Protein AF-A0A531KCN2-F1 (afdb_monomer_lite)

Foldseek 3Di:
DDDDDPPPPDPPDPFAQAPQPRHTPDPVRPPHNDPVSVVVVVVVVVVD

Sequence (48 aa):
MNSGSDDKVTPLRPKRPCPECGKPSARETYPFCSVRCKDIDLNRWLKG

Radius of gyration: 16.34 Å; chains: 1; bounding box: 18×15×59 Å

Structure (mmCIF, N/CA/C/O backbone):
data_AF-A0A531KCN2-F1
#
_entry.id   AF-A0A531KCN2-F1
#
loop_
_atom_site.group_PDB
_atom_site.id
_atom_site.type_symbol
_atom_site.label_atom_id
_atom_site.label_alt_id
_atom_site.label_comp_id
_atom_site.label_asym_id
_atom_site.label_entity_id
_atom_site.label_seq_id
_atom_site.pdbx_PDB_ins_code
_atom_site.Cartn_x
_atom_site.Cartn_y
_atom_site.Cartn_z
_atom_site.occupancy
_atom_site.B_iso_or_equiv
_atom_site.auth_seq_id
_atom_site.auth_comp_id
_atom_site.auth_asym_id
_atom_site.auth_atom_id
_atom_site.pdbx_PDB_model_num
ATOM 1 N N . MET A 1 1 ? -2.279 3.860 -46.910 1.00 47.84 1 MET A N 1
ATOM 2 C CA . MET A 1 1 ? -1.506 2.927 -46.061 1.00 47.84 1 MET A CA 1
ATOM 3 C C . MET A 1 1 ? -2.094 2.949 -44.656 1.00 47.84 1 MET A C 1
ATOM 5 O O . MET A 1 1 ? -2.562 3.997 -44.237 1.00 47.84 1 MET A O 1
ATOM 9 N N . ASN A 1 2 ? -2.171 1.771 -44.035 1.00 50.94 2 ASN A N 1
ATOM 10 C CA . ASN A 1 2 ? -3.039 1.386 -42.916 1.00 50.94 2 ASN A CA 1
ATOM 11 C C . ASN A 1 2 ? -2.781 2.092 -41.571 1.00 50.94 2 ASN A C 1
ATOM 13 O O . ASN A 1 2 ? -1.636 2.295 -41.184 1.00 50.94 2 ASN A O 1
ATOM 17 N N . SER A 1 3 ? -3.896 2.359 -40.882 1.00 57.31 3 SER A N 1
ATOM 18 C CA . SER A 1 3 ? -4.162 2.331 -39.437 1.00 57.31 3 SER A CA 1
ATOM 19 C C . SER A 1 3 ? -2.958 2.280 -38.489 1.00 57.31 3 SER A C 1
ATOM 21 O O . SER A 1 3 ? -2.390 1.218 -38.243 1.00 57.31 3 SER A O 1
ATOM 23 N N . GLY A 1 4 ? -2.640 3.428 -37.886 1.00 56.59 4 GLY A N 1
ATOM 24 C CA . GLY A 1 4 ? -1.824 3.501 -36.676 1.00 56.59 4 GLY A CA 1
ATOM 25 C C . GLY A 1 4 ? -2.659 3.096 -35.465 1.00 56.59 4 GLY A C 1
ATOM 26 O O . GLY A 1 4 ? -3.452 3.891 -34.963 1.00 56.59 4 GLY A O 1
ATOM 27 N N . SER A 1 5 ? -2.505 1.852 -35.024 1.00 60.16 5 SER A N 1
ATOM 28 C CA . SER A 1 5 ? -3.023 1.390 -33.738 1.00 60.16 5 SER A CA 1
ATOM 29 C C . SER A 1 5 ? -2.178 2.010 -32.624 1.00 60.16 5 SER A C 1
ATOM 31 O O . SER A 1 5 ? -1.002 1.692 -32.472 1.00 60.16 5 SER A O 1
ATOM 33 N N . ASP A 1 6 ? -2.774 2.942 -31.881 1.00 63.06 6 ASP A N 1
ATOM 34 C CA . ASP A 1 6 ? -2.220 3.561 -30.673 1.00 63.06 6 ASP A CA 1
ATOM 35 C C . ASP A 1 6 ? -2.226 2.520 -29.541 1.00 63.06 6 ASP A C 1
ATOM 37 O O . ASP A 1 6 ? -3.111 2.501 -28.683 1.00 63.06 6 ASP A O 1
ATOM 41 N N . ASP A 1 7 ? -1.267 1.595 -29.558 1.00 63.66 7 ASP A N 1
ATOM 42 C CA . ASP A 1 7 ? -1.045 0.681 -28.444 1.00 63.66 7 ASP A CA 1
ATOM 43 C C . ASP A 1 7 ? -0.534 1.505 -27.255 1.00 63.66 7 ASP A C 1
ATOM 45 O O . ASP A 1 7 ? 0.657 1.795 -27.129 1.00 63.66 7 ASP A O 1
ATOM 49 N N . LYS A 1 8 ? -1.453 1.932 -26.381 1.00 65.88 8 LYS A N 1
ATOM 50 C CA . LYS A 1 8 ? -1.173 2.594 -25.098 1.00 65.88 8 LYS A CA 1
ATOM 51 C C . LYS A 1 8 ? -0.333 1.669 -24.208 1.00 65.88 8 LYS A C 1
ATOM 53 O O . LYS A 1 8 ? -0.857 1.049 -23.280 1.00 65.88 8 LYS A O 1
ATOM 58 N N . VAL A 1 9 ? 0.974 1.576 -24.455 1.00 63.78 9 VAL A N 1
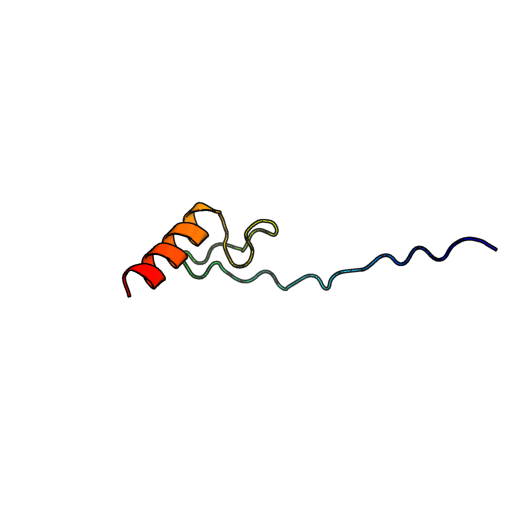ATOM 59 C CA . VAL A 1 9 ? 1.927 0.889 -23.577 1.00 63.78 9 VAL A CA 1
ATOM 60 C C . VAL A 1 9 ? 1.936 1.648 -22.257 1.00 63.78 9 VAL A C 1
ATOM 62 O O . VAL A 1 9 ? 2.631 2.645 -22.075 1.00 63.78 9 VAL A O 1
ATOM 65 N N . THR A 1 10 ? 1.098 1.203 -21.324 1.00 66.31 10 THR A N 1
ATOM 66 C CA . THR A 1 10 ? 1.115 1.710 -19.959 1.00 66.31 10 THR A CA 1
ATOM 67 C C . THR A 1 10 ? 2.481 1.337 -19.388 1.00 66.31 10 THR A C 1
ATOM 69 O O . THR A 1 10 ? 2.831 0.151 -19.437 1.00 66.31 10 THR A O 1
ATOM 72 N N . PRO A 1 11 ? 3.274 2.295 -18.869 1.00 65.56 11 PRO A N 1
ATOM 73 C CA . PRO A 1 11 ? 4.583 1.995 -18.311 1.00 65.56 11 PRO A CA 1
ATOM 74 C C . PRO A 1 11 ? 4.451 0.842 -17.321 1.00 65.56 11 PRO A C 1
ATOM 76 O O . PRO A 1 11 ? 3.564 0.869 -16.461 1.00 65.56 11 PRO A O 1
ATOM 79 N N . LEU A 1 12 ? 5.291 -0.188 -17.465 1.00 68.19 12 LEU A N 1
ATOM 80 C CA . LEU A 1 12 ? 5.316 -1.328 -16.554 1.00 68.19 12 LEU A CA 1
ATOM 81 C C . LEU A 1 12 ? 5.675 -0.803 -15.167 1.00 68.19 12 LEU A C 1
ATOM 83 O O . LEU A 1 12 ? 6.845 -0.618 -14.837 1.00 68.19 12 LEU A O 1
ATOM 87 N N . ARG A 1 13 ? 4.644 -0.496 -14.377 1.00 70.06 13 ARG A N 1
ATOM 88 C CA . ARG A 1 13 ? 4.785 0.022 -13.023 1.00 70.06 13 ARG A CA 1
ATOM 89 C C . ARG A 1 13 ? 5.707 -0.943 -12.275 1.00 70.06 13 ARG A C 1
ATOM 91 O O . ARG A 1 13 ? 5.412 -2.143 -12.263 1.00 70.06 13 ARG A O 1
ATOM 98 N N . PRO A 1 14 ? 6.835 -0.470 -11.721 1.00 73.31 14 PRO A N 1
ATOM 99 C CA . PRO A 1 14 ? 7.815 -1.360 -11.119 1.00 73.31 14 PRO A CA 1
ATOM 100 C C . PRO A 1 14 ? 7.134 -2.172 -10.019 1.00 73.31 14 PRO A C 1
ATOM 102 O O . PRO A 1 14 ? 6.399 -1.610 -9.204 1.00 73.31 14 PRO A O 1
ATOM 105 N N . LYS A 1 15 ? 7.342 -3.495 -10.013 1.00 72.25 15 LYS A N 1
ATOM 106 C CA . LYS A 1 15 ? 6.782 -4.373 -8.979 1.00 72.25 15 LYS A CA 1
ATOM 107 C C . LYS A 1 15 ? 7.325 -3.928 -7.628 1.00 72.25 15 LYS A C 1
ATOM 109 O O . LYS A 1 15 ? 8.507 -4.094 -7.343 1.00 72.25 15 LYS A O 1
ATOM 114 N N . ARG A 1 16 ? 6.455 -3.349 -6.805 1.00 85.81 16 ARG A N 1
ATOM 115 C CA . ARG A 1 16 ? 6.775 -2.966 -5.427 1.00 85.81 16 ARG A CA 1
ATOM 116 C C . ARG A 1 16 ? 6.409 -4.102 -4.471 1.00 85.81 16 ARG A C 1
ATOM 118 O O . ARG A 1 16 ? 5.480 -4.853 -4.784 1.00 85.81 16 ARG A O 1
ATOM 125 N N . PRO A 1 17 ? 7.122 -4.275 -3.351 1.00 92.12 17 PRO A N 1
ATOM 126 C CA . PRO A 1 17 ? 6.685 -5.185 -2.303 1.00 92.12 17 PRO A CA 1
ATOM 127 C C . PRO A 1 17 ? 5.394 -4.661 -1.659 1.00 92.12 17 PRO A C 1
ATOM 129 O O . PRO A 1 17 ? 5.199 -3.455 -1.521 1.00 92.12 17 PRO A O 1
ATOM 132 N N . CYS A 1 18 ? 4.509 -5.579 -1.285 1.00 94.69 18 CYS A N 1
ATOM 133 C CA . CYS A 1 18 ? 3.253 -5.293 -0.610 1.00 94.69 18 CYS A CA 1
ATOM 134 C C . CYS A 1 18 ? 3.541 -4.633 0.746 1.00 94.69 18 CYS A C 1
ATOM 136 O O . CYS A 1 18 ? 4.268 -5.234 1.538 1.00 94.69 18 CYS A O 1
ATOM 138 N N . PRO A 1 19 ? 2.946 -3.474 1.066 1.00 91.88 19 PRO A N 1
ATOM 139 C CA . PRO A 1 19 ? 3.206 -2.788 2.334 1.00 91.88 19 PRO A CA 1
ATOM 140 C C . PRO A 1 19 ? 2.770 -3.615 3.554 1.00 91.88 19 PRO A C 1
ATOM 142 O O . PRO A 1 19 ? 3.465 -3.622 4.561 1.00 91.88 19 PRO A O 1
ATOM 145 N N . GLU A 1 20 ? 1.702 -4.412 3.432 1.00 92.62 20 GLU A N 1
ATOM 146 C CA . GLU A 1 20 ? 1.211 -5.230 4.552 1.00 92.62 20 GLU A CA 1
ATOM 147 C C . GLU A 1 20 ? 2.012 -6.509 4.842 1.00 92.62 20 GLU A C 1
ATOM 149 O O . GLU A 1 20 ? 1.905 -7.060 5.934 1.00 92.62 20 GLU A O 1
ATOM 154 N N . CYS A 1 21 ? 2.761 -7.057 3.876 1.00 93.38 21 CYS A N 1
ATOM 155 C CA . CYS A 1 21 ? 3.405 -8.370 4.064 1.00 93.38 21 CYS A CA 1
ATOM 156 C C . CYS A 1 21 ? 4.726 -8.596 3.313 1.00 93.38 21 CYS A C 1
ATOM 158 O O . CYS A 1 21 ? 5.284 -9.688 3.381 1.00 93.38 21 CYS A O 1
ATOM 160 N N . GLY A 1 22 ? 5.215 -7.621 2.546 1.00 91.19 22 GLY A N 1
ATOM 161 C CA . GLY A 1 22 ? 6.482 -7.694 1.811 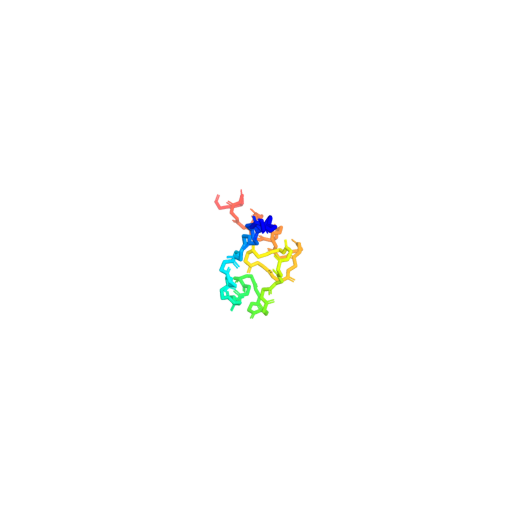1.00 91.19 22 GLY A CA 1
ATOM 162 C C . GLY A 1 22 ? 6.476 -8.552 0.539 1.00 91.19 22 GLY A C 1
ATOM 163 O O . GLY A 1 22 ? 7.448 -8.535 -0.212 1.00 91.19 22 GLY A O 1
ATOM 164 N N . LYS A 1 23 ? 5.392 -9.281 0.243 1.00 91.69 23 LYS A N 1
ATOM 165 C CA . LYS A 1 23 ? 5.278 -10.114 -0.969 1.00 91.69 23 LYS A CA 1
ATOM 166 C C . LYS A 1 23 ? 5.260 -9.271 -2.251 1.00 91.69 23 LYS A C 1
ATOM 168 O O . LYS A 1 23 ? 4.781 -8.140 -2.211 1.00 91.69 23 LYS A O 1
ATOM 173 N N . PRO A 1 24 ? 5.705 -9.800 -3.405 1.00 90.19 24 PRO A N 1
ATOM 174 C CA . PRO A 1 24 ? 5.630 -9.070 -4.670 1.00 90.19 24 PRO A CA 1
ATOM 175 C C . PRO A 1 24 ? 4.185 -8.658 -4.990 1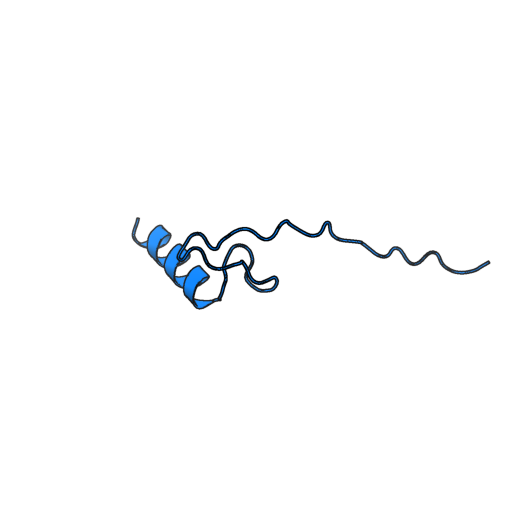.00 90.19 24 PRO A C 1
ATOM 177 O O . PRO A 1 24 ? 3.266 -9.472 -4.889 1.00 90.19 24 PRO A O 1
ATOM 180 N N . SER A 1 25 ? 3.986 -7.391 -5.370 1.00 91.19 25 SER A N 1
ATOM 181 C CA . SER A 1 25 ? 2.667 -6.882 -5.767 1.00 91.19 25 SER A CA 1
ATOM 182 C C . SER A 1 25 ? 2.114 -7.628 -6.980 1.00 91.19 25 SER A C 1
ATOM 184 O O . SER A 1 25 ? 2.832 -7.933 -7.941 1.00 91.19 25 SER A O 1
ATOM 186 N N . ALA A 1 26 ? 0.812 -7.903 -6.932 1.00 89.25 26 ALA A N 1
ATOM 187 C CA . ALA A 1 26 ? 0.075 -8.426 -8.068 1.00 89.25 26 ALA A CA 1
ATOM 188 C C . ALA A 1 26 ? -0.415 -7.259 -8.929 1.00 89.25 26 ALA A C 1
ATOM 190 O O . ALA A 1 26 ? -0.704 -6.174 -8.424 1.00 89.25 26 ALA A O 1
ATOM 191 N N . ARG A 1 27 ? -0.510 -7.474 -10.243 1.00 85.75 27 ARG A N 1
ATOM 192 C CA . ARG A 1 27 ? -0.923 -6.425 -11.188 1.00 85.75 27 ARG A CA 1
ATOM 193 C C . ARG A 1 27 ? -2.362 -5.966 -10.938 1.00 85.75 27 ARG A C 1
ATOM 195 O O . ARG A 1 27 ? -2.654 -4.785 -11.062 1.00 85.75 27 ARG A O 1
ATOM 202 N N . GLU A 1 28 ? -3.211 -6.907 -10.546 1.00 87.62 28 GLU A N 1
ATOM 203 C CA . GLU A 1 28 ? -4.640 -6.724 -10.275 1.00 87.62 28 GLU A CA 1
ATOM 204 C C . GLU A 1 28 ? -4.895 -5.936 -8.987 1.00 87.62 28 GLU A C 1
ATOM 206 O O . GLU A 1 28 ? -5.829 -5.146 -8.910 1.00 87.62 28 GLU A O 1
ATOM 211 N N . THR A 1 29 ? -4.048 -6.131 -7.973 1.00 90.44 29 THR A N 1
ATOM 212 C CA . THR A 1 29 ? -4.232 -5.549 -6.636 1.00 90.44 29 THR A CA 1
ATOM 213 C C . THR A 1 29 ? -3.144 -4.548 -6.270 1.00 90.44 29 THR A C 1
ATOM 215 O O . THR A 1 29 ? -2.966 -4.261 -5.090 1.00 90.44 29 THR A O 1
ATOM 218 N N . TYR A 1 30 ? -2.389 -4.033 -7.245 1.00 88.25 30 TYR A N 1
ATOM 219 C CA . TYR A 1 30 ? -1.278 -3.110 -7.007 1.00 88.25 30 TYR A CA 1
ATOM 220 C C . TYR A 1 30 ? -1.743 -1.905 -6.162 1.00 88.25 30 TYR A C 1
ATOM 222 O O . TYR A 1 30 ? -2.735 -1.273 -6.531 1.00 88.25 30 TYR A O 1
ATOM 230 N N . PRO A 1 31 ? -1.038 -1.534 -5.070 1.00 90.69 31 PRO A N 1
ATOM 231 C CA . PRO A 1 31 ? 0.319 -1.941 -4.660 1.00 90.69 31 PRO A CA 1
ATOM 232 C C . PRO A 1 31 ? 0.418 -3.213 -3.791 1.00 90.69 31 PRO A C 1
ATOM 234 O O . PRO A 1 31 ? 1.498 -3.547 -3.308 1.00 90.69 31 PRO A O 1
ATOM 237 N N . PHE A 1 32 ? -0.673 -3.942 -3.583 1.00 93.94 32 PHE A N 1
ATOM 238 C CA . PHE A 1 32 ? -0.738 -5.108 -2.703 1.00 93.94 32 PHE A CA 1
ATOM 239 C C . PHE A 1 32 ? -0.509 -6.424 -3.451 1.00 93.94 32 PHE A C 1
ATOM 241 O O . PHE A 1 32 ? -0.645 -6.513 -4.675 1.00 93.94 32 PHE A O 1
ATOM 248 N N . CYS A 1 33 ? -0.191 -7.482 -2.704 1.00 94.19 33 CYS A N 1
ATOM 249 C CA . CYS A 1 33 ? -0.070 -8.831 -3.262 1.00 94.19 33 CYS A CA 1
ATOM 250 C C . CYS A 1 33 ? -1.415 -9.572 -3.382 1.00 94.19 33 CYS A C 1
ATOM 252 O O . CYS A 1 33 ? -1.464 -10.621 -4.013 1.00 94.19 33 CYS A O 1
ATOM 254 N N . SER A 1 34 ? -2.475 -9.097 -2.716 1.00 94.56 34 SER A N 1
ATOM 255 C CA . SER A 1 34 ? -3.807 -9.718 -2.718 1.00 94.56 34 SER A CA 1
ATOM 256 C C . SER A 1 34 ? -4.882 -8.750 -2.213 1.00 94.56 34 SER A C 1
ATOM 258 O O . SER A 1 34 ? -4.560 -7.774 -1.530 1.00 94.56 34 SER A O 1
ATOM 260 N N . VAL A 1 35 ? -6.158 -9.066 -2.475 1.00 94.88 35 VAL A N 1
ATOM 261 C CA . VAL A 1 35 ? -7.317 -8.321 -1.943 1.00 94.88 35 VAL A CA 1
ATOM 262 C C . VAL A 1 35 ? -7.300 -8.302 -0.413 1.00 94.88 35 VAL A C 1
ATOM 264 O O . VAL A 1 35 ? -7.451 -7.245 0.183 1.00 94.88 35 VAL A O 1
ATOM 267 N N . ARG A 1 36 ? -6.961 -9.431 0.224 1.00 95.19 36 ARG A N 1
ATOM 268 C CA . ARG A 1 36 ? -6.834 -9.530 1.686 1.00 95.19 36 ARG A CA 1
ATOM 269 C C . ARG A 1 36 ? -5.870 -8.489 2.262 1.00 95.19 36 ARG A C 1
ATOM 271 O O . ARG A 1 36 ? -6.165 -7.895 3.289 1.00 95.19 36 ARG A O 1
ATOM 278 N N . CYS A 1 37 ? -4.717 -8.271 1.628 1.00 95.75 37 CYS A N 1
ATOM 279 C CA . CYS A 1 37 ? -3.769 -7.252 2.089 1.00 95.75 37 CYS A CA 1
ATOM 280 C C . CYS A 1 37 ? -4.307 -5.831 1.887 1.00 95.75 37 CYS A C 1
ATOM 282 O O . CYS A 1 37 ? -4.079 -4.988 2.744 1.00 95.75 37 CYS A O 1
ATOM 284 N N . LYS A 1 38 ? -5.065 -5.575 0.814 1.00 94.56 38 LYS A N 1
ATOM 285 C CA . LYS A 1 38 ? -5.749 -4.289 0.620 1.00 94.56 38 LYS A CA 1
ATOM 286 C C . LYS A 1 38 ? -6.747 -4.008 1.750 1.00 94.56 38 LYS A C 1
ATOM 288 O O . LYS A 1 38 ? -6.799 -2.897 2.262 1.00 94.56 38 LYS A O 1
ATOM 293 N N . ASP A 1 39 ? -7.514 -5.016 2.153 1.00 95.44 39 ASP A N 1
ATOM 294 C CA . ASP A 1 39 ? -8.534 -4.856 3.193 1.00 95.44 39 ASP A CA 1
ATOM 295 C C . ASP A 1 39 ? -7.917 -4.663 4.588 1.00 95.44 39 ASP A C 1
ATOM 297 O O . ASP A 1 39 ? -8.453 -3.911 5.402 1.00 95.44 39 ASP A O 1
ATOM 301 N N . ILE A 1 40 ? -6.771 -5.299 4.870 1.00 94.56 40 ILE A N 1
ATOM 302 C CA . ILE A 1 40 ? -6.024 -5.085 6.122 1.00 94.56 40 ILE A CA 1
ATOM 303 C C . ILE A 1 40 ? -5.493 -3.649 6.196 1.00 94.56 40 ILE A C 1
ATOM 305 O O . ILE A 1 40 ? -5.677 -3.005 7.229 1.00 94.56 40 ILE A O 1
ATOM 309 N N . ASP A 1 41 ? -4.887 -3.149 5.115 1.00 92.12 41 ASP A N 1
ATOM 310 C CA . ASP A 1 41 ? -4.399 -1.765 5.010 1.00 92.12 41 ASP A CA 1
ATOM 311 C C . ASP A 1 41 ? -5.543 -0.758 5.210 1.00 92.12 41 ASP A C 1
ATOM 313 O O . ASP A 1 41 ? -5.458 0.133 6.057 1.00 92.12 41 ASP A O 1
ATOM 317 N N . LEU A 1 42 ? -6.680 -0.985 4.541 1.00 93.81 42 LEU A N 1
ATOM 318 C CA . LEU A 1 42 ? -7.889 -0.183 4.726 1.00 93.81 42 LEU A CA 1
ATOM 319 C C . LEU A 1 42 ? -8.358 -0.198 6.186 1.00 93.81 42 LEU A C 1
ATOM 321 O O . LEU A 1 42 ? -8.645 0.848 6.762 1.00 93.81 42 LEU A O 1
ATOM 325 N N . ASN A 1 43 ? -8.417 -1.374 6.812 1.00 94.31 43 ASN A N 1
ATOM 326 C CA . ASN A 1 43 ? -8.834 -1.493 8.203 1.00 94.31 43 ASN A CA 1
ATOM 327 C C . ASN A 1 43 ? -7.838 -0.820 9.167 1.00 94.31 43 ASN A C 1
ATOM 329 O O . ASN A 1 43 ? -8.261 -0.278 10.186 1.00 94.31 43 ASN A O 1
ATOM 333 N N . ARG A 1 44 ? -6.529 -0.860 8.881 1.00 91.38 44 ARG A N 1
ATOM 334 C CA . ARG A 1 44 ? -5.503 -0.147 9.658 1.00 91.38 44 ARG A CA 1
ATOM 335 C C . ARG A 1 44 ? -5.730 1.361 9.593 1.00 91.38 44 ARG A C 1
ATOM 337 O O . ARG A 1 44 ? -5.594 2.020 10.616 1.00 91.38 44 ARG A O 1
ATOM 344 N N . TRP A 1 45 ? -6.105 1.882 8.429 1.00 89.25 45 TRP A N 1
ATOM 345 C CA . TRP A 1 45 ? -6.397 3.302 8.252 1.00 89.25 45 TRP A CA 1
ATOM 346 C C . TRP A 1 45 ? -7.710 3.730 8.921 1.00 89.25 45 TRP A C 1
ATOM 348 O O . TRP A 1 45 ? -7.743 4.749 9.597 1.00 89.25 45 TRP A O 1
ATOM 358 N N . LEU A 1 46 ? -8.774 2.931 8.800 1.00 92.88 46 LEU A N 1
ATOM 359 C CA . LEU A 1 46 ? -10.081 3.237 9.402 1.00 92.88 46 LEU A CA 1
ATOM 360 C C . LEU A 1 46 ? -10.108 3.114 10.932 1.00 92.88 46 LEU A C 1
ATOM 362 O O . LEU A 1 46 ? -10.981 3.695 11.570 1.00 92.88 46 LEU A O 1
ATOM 366 N N . LYS A 1 47 ? -9.202 2.322 11.517 1.00 84.94 47 LYS A N 1
ATOM 367 C CA . LYS A 1 47 ? -9.025 2.210 12.975 1.00 84.94 47 LYS A CA 1
ATOM 368 C C . LYS A 1 47 ? -7.986 3.188 13.536 1.00 84.94 47 LYS A C 1
ATOM 370 O O . LYS A 1 47 ? -7.708 3.113 14.732 1.00 84.94 47 LYS A O 1
ATOM 375 N N . GLY A 1 48 ? -7.375 3.999 12.671 1.00 67.44 48 GLY A N 1
ATOM 376 C CA . GLY A 1 48 ? -6.418 5.036 13.052 1.00 67.44 48 GLY A CA 1
ATOM 377 C C . GLY A 1 48 ? -7.073 6.177 13.810 1.00 67.44 48 GLY A C 1
ATOM 378 O O . GLY A 1 48 ? -8.254 6.473 13.526 1.00 67.44 48 GLY A O 1
#

Secondary structure (DSSP, 8-state):
---------------PBPTTT-PBPPSSSTTSSSHHHHHHHHHHHHT-

pLDDT: mean 82.31, std 14.25, range [47.84, 95.75]

=== Feature glossary ===
A reading guide for the features in this record.

Start from the sequence.

  · Sequence gives the chain of amino acids in standard one-letter code (A=alanine, C=cysteine, …, Y=tyrosine), read N→C. It is the only feature that is directly encoded by the gene; all structural features are derived from the folded form of this sequence.

Fold it, and you get atomic coordinates and the backbone conformation that goes with them.

  · St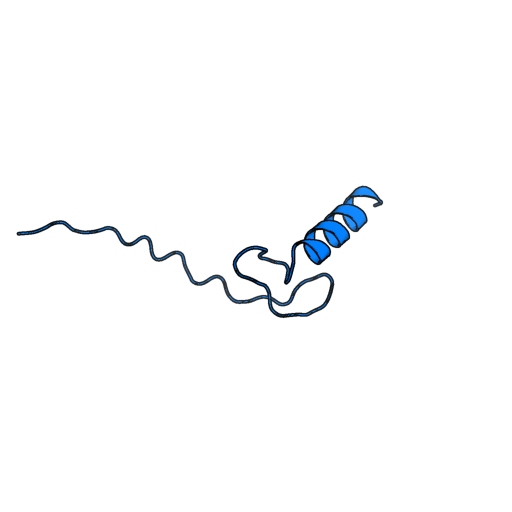ructure coordinates are given as an mmCIF _atom_site loop: one row per atom with element, residue name, chain id, sequence number, and x/y/z position in Å. Only the four main-chain atoms per residue are included here; side chains are omitted to keep the record compact.

  · Backbone dihedral angles. Every residue except chain termini has a φ (preceding-C → N → Cα → C) and a ψ (N → Cα → C → next-N). They are reported in degrees following the IUPAC sign convention. Secondary structure is essentially a statement about which (φ, ψ) basin each residue occupies.

  · Eight-state secondary structure (DSSP): H is the canonical α-helix, G the tighter 3₁₀-helix, I the wider π-helix; E/B are β-structure, T and S are turns and bends, and '-' is everything else. DSSP derives these from the pattern of main-chain N–H···O=C hydrogen bonds, not from the sequence.

  · SS3 is a coarse helix/strand/coil call (letters a/b/c) made by the P-SEA algorithm from inter-Cα distances and dihedrals. It is less detailed than DSSP but needs only Cα positions.

Summarize the fold with a handful of shape descriptors and a per-residue structural alphabet.

  · Radius of gyration (Rg) is the root-mean-square distance of Cα atoms from their cen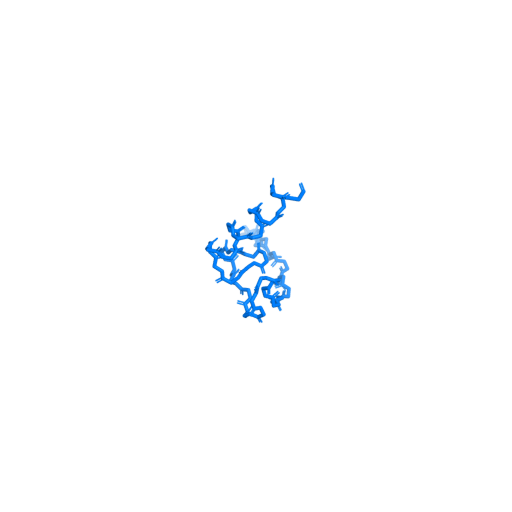troid — a single number for overall size and compactness. A globular domain of N residues has Rg ≈ 2.2·N^0.38 Å; an extended or disordered chain has a much larger Rg. The Cα contact count is the number of residue pairs whose Cα atoms are within 8 Å and are more than four positions apart in sequence — a standard proxy for tertiary packing density. The bounding box is the smallest axis-aligned box enclosing all Cα atoms.

  · 3Di is Foldseek's structural alphabet. Each residue is assigned one of twenty discrete states based on how its Cα sits relative to its spatial (not sequential) neighbors. Aligning 3Di strings finds structural homologs roughly as well as full 3D superposition, but orders of magnitude faster.

  · Solvent-accessible surface area (SASA) is the area in Å² traced out by the centre of a 1.4 Å probe sphere (a water molecule) rolled over the protein's van der Waals surface (Shrake–Rupley / Lee–Richards construction). Buried residues have near-zero SASA; fully exposed residues can exceed 200 Å². The total SASA scales roughly with the number of surface residues.

Ask how reliable the model is.

  · For AlphaFold models, the B-factor field carries pLDDT — the model's own estimate of local accuracy on a 0–100 scale. Regions with pLDDT<50 should be treated as essentially unmodeled; they often correspond to intrinsically disordered segments.

  · For experimental (PDB) structures, the B-factor (temperature factor) quantifies the positional spread of each atom in the crystal — a combination of thermal vibration and static disorder — in units of Å². High B-factors mark flexible loops or poorly resolved regions; low B-factors mark the rigid, well-ordered core.

  · Predicted Aligned Error (PAE) is an AlphaFold confidence matrix: entry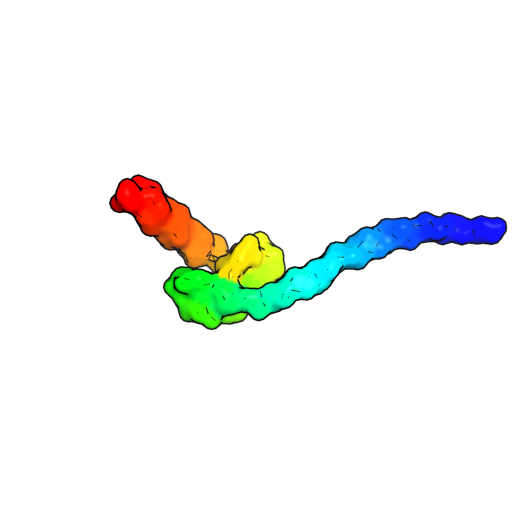 (i, j) is the expected error in the position of residue j, in ångströms, when the prediction is superimposed on the true structure at residue i. Low PAE within a block of residues means that block is internally rigid and well-predicted; high PAE between two blocks means their relative placement is uncertain even if each block individually is confident.

Place it in context: what it resembles, what it is annotated as, and how it looks.

  · Structural nearest neighbors (via Foldseek easy-search vs the PDB). Reported per hit: target PDB id, E-value, and alignment TM-score. A TM-score above ~0.5 is the conventional threshold for 'same fold'.

  · Functional annotations link the protein to curated databases. InterPro entries identify conserved domains and families by matching the sequence against member-database signatures (Pfam, PROSITE, CDD, …). Gene Ontology (GO) terms describe molecular function, biological process, and cellular component in a controlled vocabulary. CATH places the structure in a hierarchical fold classification (Class/Architecture/Topology/Homologous-superfamily). The organism is the source species.

  · The contact map is a binary N×N matrix image: pixel (i, j) is dark where Cα_i and Cα_j are within 8 Å and |i−j|>4. Because the |i−j|>4 filter removes local helical contacts, off-diagonal stripes parallel to the main diagonal indicate parallel β-sheets; stripes perpendicular to it indicate antiparallel β-sheets. The Ramachandran plot scatters every residue's (φ, ψ) pair against the sterically allowed regions. The PAE heatmap renders the predicted-aligned-error matrix.

  · Six rendered views show the 3D structure from the faces of a cube — i.e. along ±x, ±y, ±z. Rendering representation is drawn randomly per protein from cartoon (secondary-structure ribbons), sticks (backbone bonds), or molecular surface; coloring is either N→C rainbow (blue at the N-terminus through red at the C-terminus) or one color per chain.